Protein AF-A0A1N7PST8-F1 (afdb_monomer_lite)

InterPro domains:
  IPR010985 Ribbon-helix-helix [SSF47598] (33-75)

Secondary structure (DSSP, 8-state):
--PPP----TTPPPS-GGGG-----PPP--GGGGG---------HHHHHHHHHHHHHTTS-HHHHHHHHHHHHSPPPPTT---

pLDDT: mean 78.24, std 18.13, range [39.91, 98.62]

Sequence (83 aa):
MSAHPIRRRFAARPADPESWIKAADAPPTDEAARFTARLTIDITPALRGRIKIVAFQRGITVADMLRDLLAREFPPTNDGDRP

Radius of gyration: 25.34 Å; chains: 1; bounding box: 34×35×93 Å

Organism: NCBI:txid80876

Structure (mmCIF, N/CA/C/O backbone):
data_AF-A0A1N7PST8-F1
#
_entry.id   AF-A0A1N7PST8-F1
#
loop_
_atom_site.group_PDB
_atom_site.id
_atom_site.type_symbol
_atom_site.label_atom_id
_atom_site.label_alt_id
_atom_site.label_comp_id
_atom_site.label_asym_id
_atom_site.label_entity_id
_atom_site.label_seq_id
_atom_site.pdbx_PDB_ins_code
_atom_site.Cartn_x
_atom_site.Cartn_y
_atom_site.Cartn_z
_atom_site.occupancy
_atom_site.B_iso_or_equiv
_atom_site.auth_seq_id
_atom_site.auth_comp_id
_atom_site.auth_asym_id
_atom_site.auth_atom_id
_atom_site.pdbx_PDB_model_num
ATOM 1 N N . MET A 1 1 ? 16.208 -23.396 61.258 1.00 42.41 1 MET A N 1
ATOM 2 C CA . MET A 1 1 ? 16.657 -22.247 60.441 1.00 42.41 1 MET A CA 1
ATOM 3 C C . MET A 1 1 ? 15.804 -22.220 59.180 1.00 42.41 1 MET A C 1
ATOM 5 O O . MET A 1 1 ? 15.992 -23.066 58.319 1.00 42.41 1 MET A O 1
ATOM 9 N N . SER A 1 2 ? 14.787 -21.357 59.122 1.00 39.91 2 SER A N 1
ATOM 10 C CA . SER A 1 2 ? 13.805 -21.360 58.026 1.00 39.91 2 SER A CA 1
ATOM 11 C C . SER A 1 2 ? 14.351 -20.649 56.788 1.00 39.91 2 SER A C 1
ATOM 13 O O . SER A 1 2 ? 14.556 -19.433 56.803 1.00 39.91 2 SER A O 1
ATOM 15 N N . ALA A 1 3 ? 14.572 -21.408 55.714 1.00 46.72 3 ALA A N 1
ATOM 16 C CA . ALA A 1 3 ? 14.943 -20.877 54.409 1.00 46.72 3 ALA A CA 1
ATOM 17 C C . ALA A 1 3 ? 13.750 -20.123 53.797 1.00 46.72 3 ALA A C 1
ATOM 19 O O . ALA A 1 3 ? 12.683 -20.695 53.582 1.00 46.72 3 ALA A O 1
ATOM 20 N N . HIS A 1 4 ? 13.922 -18.826 53.546 1.00 49.44 4 HIS A N 1
ATOM 21 C CA . HIS A 1 4 ? 12.908 -18.002 52.893 1.00 49.44 4 HIS A CA 1
ATOM 22 C C . HIS A 1 4 ? 13.040 -18.121 51.364 1.00 49.44 4 HIS A C 1
ATOM 24 O O . HIS A 1 4 ? 14.135 -17.907 50.840 1.00 49.44 4 HIS A O 1
ATOM 30 N N . PRO A 1 5 ? 11.957 -18.421 50.622 1.00 54.38 5 PRO A N 1
ATOM 31 C CA . PRO A 1 5 ? 12.006 -18.507 49.168 1.00 54.38 5 PRO A CA 1
ATOM 32 C C . PRO A 1 5 ? 12.229 -17.120 48.549 1.00 54.38 5 PRO A C 1
ATOM 34 O O . PRO A 1 5 ? 11.516 -16.158 48.851 1.00 54.38 5 PRO A O 1
ATOM 37 N N . ILE A 1 6 ? 13.222 -17.021 47.662 1.00 62.75 6 ILE A N 1
ATOM 38 C CA . ILE A 1 6 ? 13.556 -15.801 46.919 1.00 62.75 6 ILE A CA 1
ATOM 39 C C . ILE A 1 6 ? 12.388 -15.476 45.982 1.00 62.75 6 ILE A C 1
ATOM 41 O O . ILE A 1 6 ? 12.183 -16.123 44.956 1.00 62.75 6 ILE A O 1
ATOM 45 N N . ARG A 1 7 ? 11.594 -14.462 46.338 1.00 60.12 7 ARG A N 1
ATOM 46 C CA . ARG A 1 7 ? 10.506 -13.967 45.489 1.00 60.12 7 ARG A CA 1
ATOM 47 C C . ARG A 1 7 ? 11.103 -13.335 44.228 1.00 60.12 7 ARG A C 1
ATOM 49 O O . ARG A 1 7 ? 11.744 -12.286 44.303 1.00 60.12 7 ARG A O 1
ATOM 56 N N . ARG A 1 8 ? 10.868 -13.960 43.069 1.00 62.09 8 ARG A N 1
ATOM 57 C CA . ARG A 1 8 ? 11.103 -13.382 41.734 1.00 62.09 8 ARG A CA 1
ATOM 58 C C . ARG A 1 8 ? 10.363 -12.042 41.653 1.00 62.09 8 ARG A C 1
ATOM 60 O O . ARG A 1 8 ? 9.137 -12.006 41.611 1.00 62.09 8 ARG A O 1
ATOM 67 N N . ARG A 1 9 ? 11.104 -10.931 41.690 1.00 62.44 9 ARG A N 1
ATOM 68 C CA . ARG A 1 9 ? 10.544 -9.594 41.460 1.00 62.44 9 ARG A CA 1
ATOM 69 C C . ARG A 1 9 ? 10.134 -9.497 39.991 1.00 62.44 9 ARG A C 1
ATOM 71 O O . ARG A 1 9 ? 10.917 -9.851 39.117 1.00 62.44 9 ARG A O 1
ATOM 78 N N . PHE A 1 10 ? 8.944 -8.959 39.731 1.00 60.50 10 PHE A N 1
ATOM 79 C CA . PHE A 1 10 ? 8.395 -8.679 38.394 1.00 60.50 10 PHE A CA 1
ATOM 80 C C . PHE A 1 10 ? 9.275 -7.756 37.520 1.00 60.50 10 PHE A C 1
ATOM 82 O O . PHE A 1 10 ? 9.005 -7.598 36.337 1.00 60.50 10 PHE A O 1
ATOM 89 N N . ALA A 1 11 ? 10.344 -7.186 38.083 1.00 58.53 11 ALA A N 1
ATOM 90 C CA . ALA A 1 11 ? 11.359 -6.388 37.397 1.00 58.53 11 ALA A CA 1
ATOM 91 C C . ALA A 1 11 ? 12.768 -7.007 37.531 1.00 58.53 11 ALA A C 1
ATOM 93 O O . ALA A 1 11 ? 13.751 -6.300 37.751 1.00 58.53 11 ALA A O 1
ATOM 94 N N . ALA A 1 12 ? 12.887 -8.337 37.484 1.00 64.38 12 ALA A N 1
ATOM 95 C CA . ALA A 1 12 ? 14.194 -8.979 37.370 1.00 64.38 12 ALA A CA 1
ATOM 96 C C . ALA A 1 12 ? 14.788 -8.647 35.992 1.00 64.38 12 ALA A C 1
ATOM 98 O O . ALA A 1 12 ? 14.179 -8.951 34.967 1.00 64.38 12 ALA A O 1
ATOM 99 N N . ARG A 1 13 ? 15.968 -8.011 35.969 1.00 57.84 13 ARG A N 1
ATOM 100 C CA . ARG A 1 13 ? 16.740 -7.792 34.738 1.00 57.84 13 ARG A CA 1
ATOM 101 C C . ARG A 1 13 ? 16.944 -9.161 34.062 1.00 57.84 13 ARG A C 1
ATOM 103 O O . ARG A 1 13 ? 17.463 -10.054 34.736 1.00 57.84 13 ARG A O 1
ATOM 110 N N . PRO A 1 14 ? 16.525 -9.352 32.796 1.00 66.81 14 PRO A N 1
ATOM 111 C CA . PRO A 1 14 ? 16.739 -10.611 32.093 1.00 66.81 14 PRO A CA 1
ATOM 112 C C . PRO A 1 14 ? 18.232 -10.936 32.097 1.00 66.81 14 PRO A C 1
ATOM 114 O O . PRO A 1 14 ? 19.048 -10.079 31.765 1.00 66.81 14 PRO A O 1
ATOM 117 N N . ALA A 1 15 ? 18.580 -12.133 32.563 1.00 63.50 15 ALA A N 1
ATOM 118 C CA . ALA A 1 15 ? 19.956 -12.481 32.910 1.00 63.50 15 ALA A CA 1
ATOM 119 C C . ALA A 1 15 ? 20.824 -12.866 31.701 1.00 63.50 15 ALA A C 1
ATOM 121 O O . ALA A 1 15 ? 22.018 -13.076 31.881 1.00 63.50 15 ALA A O 1
ATOM 122 N N . ASP A 1 16 ? 20.254 -12.951 30.496 1.00 67.50 16 ASP A N 1
ATOM 123 C CA . ASP A 1 16 ? 20.982 -13.417 29.318 1.00 67.50 16 ASP A CA 1
ATOM 124 C C . ASP A 1 16 ? 20.301 -12.970 28.004 1.00 67.50 16 ASP A C 1
ATOM 126 O O . ASP A 1 16 ? 19.127 -13.305 27.799 1.00 67.50 16 ASP A O 1
ATOM 130 N N . PRO A 1 17 ? 20.982 -12.219 27.115 1.00 64.00 17 PRO A N 1
ATOM 131 C CA . PRO A 1 17 ? 20.478 -11.869 25.785 1.00 64.00 17 PRO A CA 1
ATOM 132 C C . PRO A 1 17 ? 20.119 -13.087 24.922 1.00 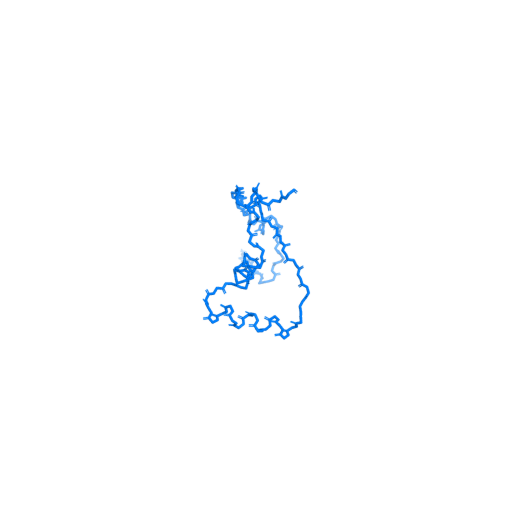64.00 17 PRO A C 1
ATOM 134 O O . PRO A 1 17 ? 19.154 -13.016 24.162 1.00 64.00 17 PRO A O 1
ATOM 137 N N . GLU A 1 18 ? 20.816 -14.216 25.084 1.00 66.75 18 GLU A N 1
ATOM 138 C CA . GLU A 1 18 ? 20.547 -15.446 24.320 1.00 66.75 18 GLU A CA 1
ATOM 139 C C . GLU A 1 18 ? 19.162 -16.028 24.630 1.00 66.75 18 GLU A C 1
ATOM 141 O O . GLU A 1 18 ? 18.516 -16.614 23.765 1.00 66.75 18 GLU A O 1
ATOM 146 N N . SER A 1 19 ? 18.617 -15.766 25.824 1.00 66.38 19 SER A N 1
ATOM 147 C CA . SER A 1 19 ? 17.248 -16.178 26.174 1.00 66.38 19 SER A CA 1
ATOM 148 C C . SER A 1 19 ? 16.150 -15.438 25.389 1.00 66.38 19 SER A C 1
ATOM 150 O O . SER A 1 19 ? 15.000 -15.880 25.379 1.00 66.38 19 SER A O 1
ATOM 152 N N . TRP A 1 20 ? 16.491 -14.326 24.725 1.00 64.31 20 TRP A N 1
ATOM 153 C CA . TRP A 1 20 ? 15.591 -13.547 23.862 1.00 64.31 20 TRP A CA 1
ATOM 154 C C . TRP A 1 20 ? 15.765 -13.883 22.383 1.00 64.31 20 TRP A C 1
ATOM 156 O O . TRP A 1 20 ? 14.885 -13.572 21.576 1.00 64.31 20 TRP A O 1
ATOM 166 N N . ILE A 1 21 ? 16.875 -14.526 22.018 1.00 70.25 21 ILE A N 1
ATOM 167 C CA . ILE A 1 21 ? 17.139 -14.946 20.649 1.00 70.25 21 ILE A CA 1
ATOM 168 C C . ILE A 1 21 ? 16.381 -16.252 20.423 1.00 70.25 21 ILE A C 1
ATOM 170 O O . ILE A 1 21 ? 16.903 -17.362 20.481 1.00 70.25 21 ILE A O 1
ATOM 174 N N . LYS A 1 22 ? 15.084 -16.119 20.141 1.00 66.06 22 LYS A N 1
ATOM 175 C CA . LYS A 1 22 ? 14.356 -17.173 19.447 1.00 66.06 22 LYS A CA 1
ATOM 176 C C . LYS A 1 22 ? 14.914 -17.187 18.029 1.00 66.06 22 LYS A C 1
ATOM 178 O O . LYS A 1 22 ? 14.539 -16.330 17.233 1.00 66.06 22 LYS A O 1
ATOM 183 N N . ALA A 1 23 ? 15.844 -18.099 17.747 1.00 61.31 23 ALA A N 1
ATOM 184 C CA . ALA A 1 23 ? 16.299 -18.363 16.390 1.00 61.31 23 ALA A CA 1
ATOM 185 C C . ALA A 1 23 ? 15.052 -18.633 15.540 1.00 61.31 23 ALA A C 1
ATOM 187 O O . ALA A 1 23 ? 14.401 -19.669 15.674 1.00 61.31 23 ALA A O 1
ATOM 188 N N . ALA A 1 24 ? 14.640 -17.642 14.753 1.00 61.53 24 ALA A N 1
ATOM 189 C CA . ALA A 1 24 ? 13.687 -17.887 13.696 1.00 61.53 24 ALA A CA 1
ATOM 190 C C . ALA A 1 24 ? 14.423 -18.811 12.729 1.00 61.53 24 ALA A C 1
ATOM 192 O O . ALA A 1 24 ? 15.502 -18.440 12.261 1.00 61.53 24 ALA A O 1
ATOM 193 N N . ASP A 1 25 ? 13.884 -20.011 12.495 1.00 62.31 25 ASP A N 1
ATOM 194 C CA . ASP A 1 25 ? 14.346 -20.859 11.398 1.00 62.31 25 ASP A CA 1
ATOM 195 C C . ASP A 1 25 ? 14.529 -19.967 10.172 1.00 62.31 25 ASP A C 1
ATOM 197 O O . ASP A 1 25 ? 13.632 -19.185 9.830 1.00 62.31 25 ASP A O 1
ATOM 201 N N . ALA A 1 26 ? 15.724 -20.016 9.578 1.00 61.16 26 ALA A N 1
ATOM 202 C CA . ALA A 1 26 ? 16.025 -19.231 8.395 1.00 61.16 26 ALA A CA 1
ATOM 203 C C . ALA A 1 26 ? 14.925 -19.530 7.367 1.00 61.16 26 ALA A C 1
ATOM 205 O O . ALA A 1 26 ? 14.729 -20.704 7.031 1.00 61.16 26 ALA A O 1
ATOM 206 N N . PRO A 1 27 ? 14.157 -18.520 6.912 1.00 62.00 27 PRO A N 1
ATOM 207 C CA . PRO A 1 27 ? 13.082 -18.781 5.978 1.00 62.00 27 PRO A CA 1
ATOM 208 C C . PRO A 1 27 ? 13.682 -19.453 4.737 1.00 62.00 27 PRO A C 1
ATOM 210 O O . PRO A 1 27 ? 14.795 -19.088 4.333 1.00 62.00 27 PRO A O 1
ATOM 213 N N . PRO A 1 28 ? 12.989 -20.444 4.148 1.00 61.06 28 PRO A N 1
ATOM 214 C CA . PRO A 1 28 ? 13.453 -21.075 2.922 1.00 61.06 28 PRO A CA 1
ATOM 215 C C . PRO A 1 28 ? 13.783 -19.978 1.911 1.00 61.06 28 PRO A C 1
ATOM 217 O O . PRO A 1 28 ? 13.064 -18.982 1.814 1.00 61.06 28 PRO A O 1
ATOM 220 N N . THR A 1 29 ? 14.906 -20.129 1.205 1.00 60.16 29 THR A N 1
ATOM 221 C CA . THR A 1 29 ? 15.279 -19.211 0.125 1.00 60.16 29 THR A CA 1
ATOM 222 C C . THR A 1 29 ? 14.218 -19.333 -0.959 1.00 60.16 29 THR A C 1
ATOM 224 O O . THR A 1 29 ? 14.280 -20.224 -1.801 1.00 60.16 29 THR A O 1
ATOM 227 N N . ASP A 1 30 ? 13.206 -18.480 -0.876 1.00 64.50 30 ASP A N 1
ATOM 228 C CA . ASP A 1 30 ? 12.117 -18.424 -1.830 1.00 64.50 30 ASP A CA 1
ATOM 229 C C . ASP A 1 30 ? 12.708 -17.921 -3.147 1.00 64.50 30 ASP A C 1
ATOM 231 O O . ASP A 1 30 ? 13.195 -16.794 -3.240 1.00 64.50 30 ASP A O 1
ATOM 235 N N . GLU A 1 31 ? 12.762 -18.777 -4.163 1.00 62.31 31 GLU A N 1
ATOM 236 C CA . GLU A 1 31 ? 13.304 -18.420 -5.473 1.00 62.31 31 GLU A CA 1
ATOM 237 C C . GLU A 1 31 ? 12.517 -17.254 -6.095 1.00 62.31 31 GLU A C 1
ATOM 239 O O . GLU A 1 31 ? 13.096 -16.423 -6.797 1.00 62.31 31 GLU A O 1
ATOM 244 N N . ALA A 1 32 ? 11.238 -17.103 -5.719 1.00 61.31 32 ALA A N 1
ATOM 245 C CA . ALA A 1 32 ? 10.419 -15.942 -6.051 1.00 61.31 32 ALA A CA 1
ATOM 246 C C . ALA A 1 32 ? 10.957 -14.639 -5.434 1.00 61.31 32 ALA A C 1
ATOM 248 O O . ALA A 1 32 ? 10.821 -13.575 -6.038 1.00 61.31 32 ALA A O 1
ATOM 249 N N . ALA A 1 33 ? 11.641 -14.697 -4.285 1.00 60.94 33 ALA A N 1
ATOM 250 C CA . ALA A 1 33 ? 12.259 -13.519 -3.681 1.00 60.94 33 ALA A CA 1
ATOM 251 C C . ALA A 1 33 ? 13.383 -12.935 -4.554 1.00 60.94 33 ALA A C 1
ATOM 253 O O . ALA A 1 33 ? 13.620 -11.727 -4.482 1.00 60.94 33 ALA A O 1
ATOM 254 N N . ARG A 1 34 ? 14.030 -13.738 -5.423 1.00 67.62 34 ARG A N 1
ATOM 255 C CA . ARG A 1 34 ? 15.126 -13.275 -6.301 1.00 67.62 34 ARG A CA 1
ATOM 256 C C . ARG A 1 34 ? 14.693 -12.195 -7.296 1.00 67.62 34 ARG A C 1
ATOM 258 O O . ARG A 1 34 ? 15.533 -11.403 -7.709 1.00 67.62 34 ARG A O 1
ATOM 265 N N . PHE A 1 35 ? 13.408 -12.135 -7.653 1.00 76.75 35 PHE A N 1
ATOM 266 C CA . PHE A 1 35 ? 12.866 -11.166 -8.616 1.00 76.75 35 PHE A CA 1
ATOM 267 C C . PHE A 1 35 ? 12.027 -10.056 -7.962 1.00 76.75 35 PHE A C 1
ATOM 269 O O . PHE A 1 35 ? 11.306 -9.335 -8.648 1.00 76.75 35 PHE A O 1
ATOM 276 N N . THR A 1 36 ? 12.098 -9.901 -6.635 1.00 84.31 36 THR A N 1
ATOM 277 C CA . THR A 1 36 ? 11.319 -8.889 -5.902 1.00 84.31 36 THR A CA 1
ATOM 278 C C . THR A 1 36 ? 12.218 -7.808 -5.307 1.00 84.31 36 THR A C 1
ATOM 280 O O . THR A 1 36 ? 13.312 -8.085 -4.823 1.00 84.31 36 THR A O 1
ATOM 283 N N . ALA A 1 37 ? 11.744 -6.560 -5.310 1.00 89.31 37 ALA A N 1
ATOM 284 C CA . ALA A 1 37 ? 12.422 -5.421 -4.692 1.00 89.31 37 ALA A CA 1
ATOM 285 C C . ALA A 1 37 ? 11.465 -4.666 -3.755 1.00 89.31 37 ALA A C 1
ATOM 287 O O . ALA A 1 37 ? 10.257 -4.603 -3.995 1.00 89.31 37 ALA A O 1
ATOM 288 N N . ARG A 1 38 ? 11.994 -4.072 -2.675 1.00 92.12 38 ARG A N 1
ATOM 289 C CA . ARG A 1 38 ? 11.204 -3.231 -1.761 1.00 92.12 38 ARG A CA 1
ATOM 290 C C . ARG A 1 38 ? 11.079 -1.820 -2.332 1.00 92.12 38 ARG A C 1
ATOM 292 O O . ARG A 1 38 ? 12.080 -1.132 -2.495 1.00 92.12 38 ARG A O 1
ATOM 299 N N . LEU A 1 39 ? 9.845 -1.379 -2.560 1.00 92.94 39 LEU A N 1
ATOM 300 C CA . LEU A 1 39 ? 9.533 -0.008 -2.955 1.00 92.94 39 LEU A CA 1
ATOM 301 C C . LEU A 1 39 ? 9.215 0.844 -1.717 1.00 92.94 39 LEU A C 1
ATOM 303 O O . LEU A 1 39 ? 8.235 0.585 -1.017 1.00 92.94 39 LEU A O 1
ATOM 307 N N . THR A 1 40 ? 10.026 1.873 -1.476 1.00 95.81 40 THR A N 1
ATOM 308 C CA . THR A 1 40 ? 9.774 2.913 -0.468 1.00 95.81 40 THR A CA 1
ATOM 309 C C . THR A 1 40 ? 9.456 4.213 -1.196 1.00 95.81 40 THR A C 1
ATOM 311 O O . THR A 1 40 ? 10.239 4.640 -2.039 1.00 95.81 40 THR A O 1
ATOM 314 N N . ILE A 1 41 ? 8.311 4.826 -0.894 1.00 95.50 41 ILE A N 1
ATOM 315 C CA . ILE A 1 41 ? 7.850 6.066 -1.532 1.00 95.50 41 ILE A CA 1
ATOM 316 C C . ILE A 1 41 ? 7.339 7.048 -0.487 1.00 95.50 41 ILE A C 1
ATOM 318 O O . ILE A 1 41 ? 6.676 6.653 0.476 1.00 95.50 41 ILE A O 1
ATOM 322 N N . ASP A 1 42 ? 7.580 8.330 -0.734 1.00 97.94 42 ASP A N 1
ATOM 323 C CA . ASP A 1 42 ? 6.954 9.408 0.015 1.00 97.94 42 ASP A CA 1
ATOM 324 C C . ASP A 1 42 ? 5.620 9.776 -0.633 1.00 97.94 42 ASP A C 1
ATOM 326 O O . ASP A 1 42 ? 5.532 10.079 -1.823 1.00 97.94 42 ASP A O 1
ATOM 330 N N . ILE A 1 43 ? 4.556 9.746 0.163 1.00 97.25 43 ILE A N 1
ATOM 331 C CA . ILE A 1 43 ? 3.211 10.147 -0.250 1.00 97.25 43 ILE A CA 1
ATOM 332 C C . ILE A 1 43 ? 2.576 11.005 0.836 1.00 97.25 43 ILE A C 1
ATOM 334 O O . ILE A 1 43 ? 2.898 10.884 2.019 1.00 97.25 43 ILE A O 1
ATOM 338 N N . THR A 1 44 ? 1.615 11.847 0.457 1.00 98.62 44 THR 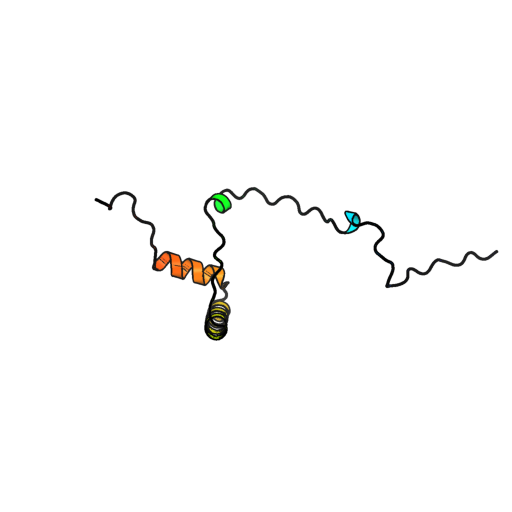A N 1
ATOM 339 C CA . THR A 1 44 ? 0.892 12.6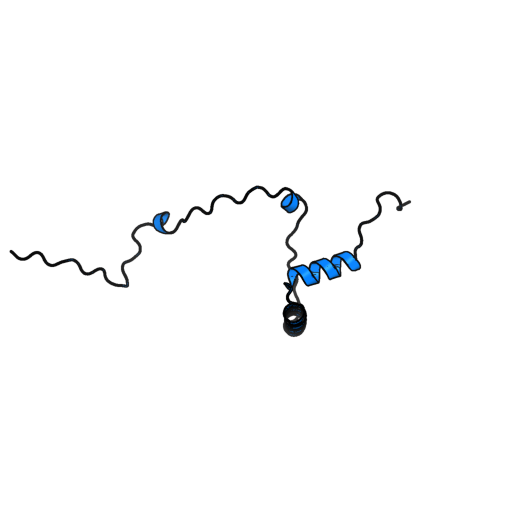49 1.448 1.00 98.62 44 THR A CA 1
ATOM 340 C C . THR A 1 44 ? 0.110 11.748 2.416 1.00 98.62 44 THR A C 1
ATOM 342 O O . THR A 1 44 ? -0.427 10.709 2.003 1.00 98.62 44 THR A O 1
ATOM 345 N N . PRO A 1 45 ? -0.049 12.145 3.694 1.00 98.56 45 PRO A N 1
ATOM 346 C CA . PRO A 1 45 ? -0.858 11.387 4.651 1.00 98.56 45 PRO A CA 1
ATOM 347 C C . PRO A 1 45 ? -2.297 11.159 4.168 1.00 98.56 45 PRO A C 1
ATOM 349 O O . PRO A 1 45 ? -2.857 10.079 4.362 1.00 98.56 45 PRO A O 1
ATOM 352 N N . ALA A 1 46 ? -2.876 12.145 3.475 1.00 98.50 46 ALA A N 1
ATOM 353 C CA . ALA A 1 46 ? -4.214 12.054 2.897 1.00 98.50 46 ALA A CA 1
ATOM 354 C C . ALA A 1 46 ? -4.305 10.992 1.788 1.00 98.50 46 ALA A C 1
ATOM 356 O O . ALA A 1 46 ? -5.275 10.232 1.729 1.00 98.50 46 ALA A O 1
ATOM 357 N N . LEU A 1 47 ? -3.297 10.899 0.914 1.00 98.31 47 LEU A N 1
ATOM 358 C CA . LEU A 1 47 ? -3.242 9.851 -0.106 1.00 98.31 47 LEU A CA 1
ATOM 359 C C . LEU A 1 47 ? -3.062 8.469 0.533 1.00 98.31 47 LEU A C 1
ATOM 361 O O . LEU A 1 47 ? -3.813 7.551 0.207 1.00 98.31 47 LEU A O 1
ATOM 365 N N . ARG A 1 48 ? -2.156 8.342 1.511 1.00 97.81 48 ARG A N 1
ATOM 366 C CA . ARG A 1 48 ? -1.976 7.101 2.280 1.00 97.81 48 ARG A CA 1
ATOM 367 C C . ARG A 1 48 ? -3.282 6.638 2.930 1.00 97.81 48 ARG A C 1
ATOM 369 O O . ARG A 1 48 ? -3.600 5.451 2.887 1.00 97.81 48 ARG A O 1
ATOM 376 N N . GLY A 1 49 ? -4.042 7.568 3.513 1.00 98.25 49 GLY A N 1
ATOM 377 C CA . GLY A 1 49 ? -5.348 7.298 4.114 1.00 98.25 49 GLY A CA 1
ATOM 378 C C . GLY A 1 49 ? -6.347 6.727 3.108 1.00 98.25 49 GLY A C 1
ATOM 379 O O . GLY A 1 49 ? -6.919 5.666 3.354 1.00 98.25 49 GLY A O 1
ATOM 380 N N . ARG A 1 50 ? -6.498 7.371 1.942 1.00 98.31 50 ARG A N 1
ATOM 381 C CA . ARG A 1 50 ? -7.391 6.897 0.868 1.00 98.31 50 ARG A CA 1
ATOM 382 C C . ARG A 1 50 ? -7.009 5.503 0.366 1.00 98.31 50 ARG A C 1
ATOM 384 O O . ARG A 1 50 ? -7.873 4.637 0.279 1.00 98.31 50 ARG A O 1
ATOM 391 N N . ILE A 1 51 ? -5.721 5.264 0.116 1.00 97.69 51 ILE A N 1
ATOM 392 C CA . ILE A 1 51 ? -5.194 3.955 -0.3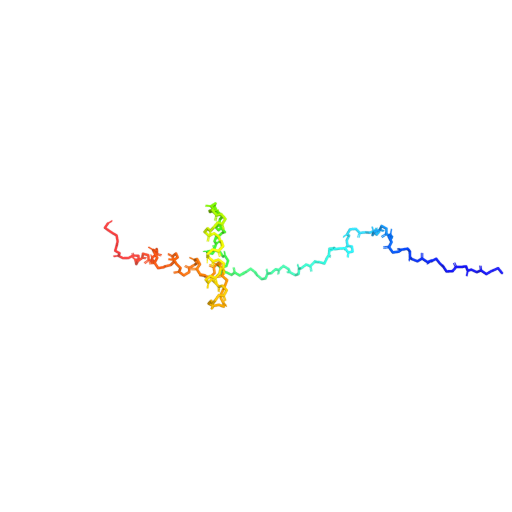05 1.00 97.69 51 ILE A CA 1
ATOM 393 C C . ILE A 1 51 ? -5.546 2.874 0.726 1.00 97.69 51 ILE A C 1
ATOM 395 O O . ILE A 1 51 ? -6.041 1.809 0.363 1.00 97.69 51 ILE A O 1
ATOM 399 N N . LYS A 1 52 ? -5.343 3.153 2.020 1.00 97.81 52 LYS A N 1
ATOM 400 C CA . LYS A 1 52 ? -5.647 2.202 3.097 1.00 97.81 52 LYS A CA 1
ATOM 401 C C . LYS A 1 52 ? -7.139 1.866 3.171 1.00 97.81 52 LYS A C 1
ATOM 403 O O . LYS A 1 52 ? -7.475 0.700 3.349 1.00 97.81 52 LYS A O 1
ATOM 408 N N . ILE A 1 53 ? -8.015 2.865 3.037 1.00 98.38 53 ILE A N 1
ATOM 409 C CA . ILE A 1 53 ? -9.473 2.664 3.061 1.00 98.38 53 ILE A CA 1
ATOM 410 C C . ILE A 1 53 ? -9.899 1.740 1.918 1.00 98.38 53 ILE A C 1
ATOM 412 O O . ILE A 1 53 ? -10.597 0.761 2.162 1.00 98.38 53 ILE A O 1
ATOM 416 N N . VAL A 1 54 ? -9.436 2.009 0.693 1.00 98.12 54 VAL A N 1
ATOM 417 C CA . VAL A 1 54 ? -9.796 1.201 -0.482 1.00 98.12 54 VAL A CA 1
ATOM 418 C C . VAL A 1 54 ? -9.263 -0.227 -0.360 1.00 98.12 54 VAL A C 1
ATOM 420 O O . VAL A 1 54 ? -9.997 -1.174 -0.631 1.00 98.12 54 VAL A O 1
ATOM 423 N N . ALA A 1 55 ? -8.017 -0.402 0.091 1.00 97.94 55 ALA A N 1
ATOM 424 C CA . ALA A 1 55 ? -7.442 -1.728 0.315 1.00 97.94 55 ALA A CA 1
ATOM 425 C C . ALA A 1 55 ? -8.253 -2.526 1.353 1.00 97.94 55 ALA A C 1
ATOM 427 O O . ALA A 1 55 ? -8.611 -3.676 1.105 1.00 97.94 55 ALA A O 1
ATOM 428 N N . PHE A 1 56 ? -8.636 -1.883 2.464 1.00 98.00 56 PHE A N 1
ATOM 429 C CA . PHE A 1 56 ? -9.465 -2.497 3.503 1.00 98.00 56 PHE A CA 1
ATOM 430 C C . PHE A 1 56 ? -10.852 -2.895 2.986 1.00 98.00 56 PHE A C 1
ATOM 432 O O . PHE A 1 56 ? -11.286 -4.018 3.214 1.00 98.00 56 PHE A O 1
ATOM 439 N N . GLN A 1 57 ? -11.524 -2.011 2.241 1.00 98.12 57 GLN A N 1
ATOM 440 C CA . GLN A 1 57 ? -12.825 -2.304 1.625 1.00 98.12 57 GLN A CA 1
ATOM 441 C C . GLN A 1 57 ? -12.765 -3.486 0.649 1.00 98.12 57 GLN A C 1
ATOM 443 O O . GLN A 1 57 ? -13.741 -4.215 0.512 1.00 98.12 57 GLN A O 1
ATOM 448 N N . ARG A 1 58 ? -11.623 -3.682 -0.020 1.00 96.56 58 ARG A N 1
ATOM 449 C CA . ARG A 1 58 ? -11.376 -4.795 -0.949 1.00 96.56 58 ARG A CA 1
ATOM 450 C C . ARG A 1 58 ? -10.856 -6.066 -0.268 1.00 96.56 58 ARG A C 1
ATOM 452 O O . ARG A 1 58 ? -10.704 -7.073 -0.947 1.00 96.56 58 ARG A O 1
ATOM 459 N N . GLY A 1 59 ? -10.561 -6.030 1.034 1.00 97.62 59 GLY A N 1
ATOM 460 C CA . GLY A 1 59 ? -10.015 -7.174 1.771 1.00 97.62 59 GLY A CA 1
ATOM 461 C C . GLY A 1 59 ? -8.591 -7.578 1.367 1.00 97.62 59 GLY A C 1
ATOM 462 O O . GLY A 1 59 ? -8.193 -8.709 1.623 1.00 97.62 59 GLY A O 1
ATOM 463 N N . ILE A 1 60 ? -7.823 -6.677 0.744 1.00 97.81 60 ILE A N 1
ATOM 464 C CA . ILE A 1 60 ? -6.445 -6.931 0.284 1.00 97.81 60 ILE A CA 1
ATOM 465 C C . ILE A 1 60 ? -5.455 -5.993 0.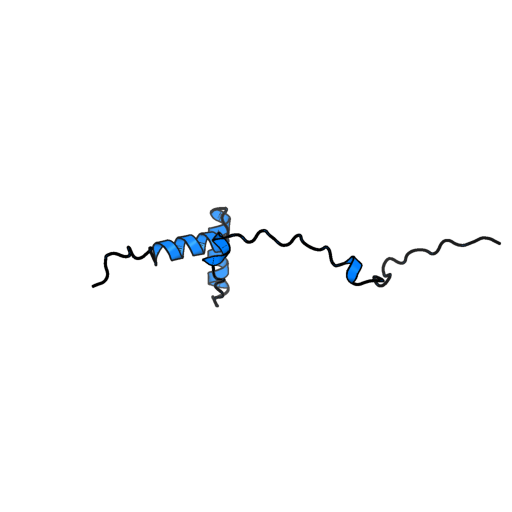975 1.00 97.81 60 ILE A C 1
ATOM 467 O O . ILE A 1 60 ? -5.837 -4.969 1.550 1.00 97.81 60 ILE A O 1
ATOM 471 N N . THR A 1 61 ? -4.158 -6.305 0.919 1.00 97.69 61 THR A N 1
ATOM 472 C CA . THR A 1 61 ? -3.152 -5.392 1.470 1.00 97.69 61 THR A CA 1
ATOM 473 C C . THR A 1 61 ? -2.916 -4.201 0.541 1.00 97.69 61 THR A C 1
ATOM 475 O O . THR A 1 61 ? -3.141 -4.254 -0.669 1.00 97.69 61 THR A O 1
ATOM 478 N N . VAL A 1 62 ? -2.394 -3.106 1.101 1.00 97.19 62 VAL A N 1
ATOM 479 C CA . VAL A 1 62 ? -1.938 -1.958 0.302 1.00 97.19 62 VAL A CA 1
ATOM 480 C C . VAL A 1 62 ? -0.869 -2.381 -0.710 1.00 97.19 62 VAL A C 1
ATOM 482 O O . VAL A 1 62 ? -0.869 -1.884 -1.832 1.00 97.19 62 VAL A O 1
ATOM 485 N N . ALA A 1 63 ? 0.016 -3.308 -0.332 1.00 96.62 63 ALA A N 1
ATOM 486 C CA . ALA A 1 63 ? 1.065 -3.801 -1.215 1.00 96.62 63 ALA A CA 1
ATOM 487 C C . ALA A 1 63 ? 0.491 -4.579 -2.407 1.00 96.62 63 ALA A C 1
ATOM 489 O O . ALA A 1 63 ? 0.953 -4.370 -3.523 1.00 96.62 63 ALA A O 1
ATOM 490 N N . ASP A 1 64 ? -0.531 -5.414 -2.194 1.00 96.69 64 ASP A N 1
ATOM 491 C CA . ASP A 1 64 ? -1.199 -6.143 -3.283 1.00 96.69 64 ASP A CA 1
ATOM 492 C C . ASP A 1 64 ? -1.886 -5.177 -4.243 1.00 96.69 64 ASP A C 1
ATOM 494 O O . ASP A 1 64 ? -1.666 -5.227 -5.449 1.00 96.69 64 ASP A O 1
ATOM 498 N N . MET A 1 65 ? -2.631 -4.213 -3.701 1.00 97.00 65 MET A N 1
ATOM 499 C CA . MET A 1 65 ? -3.312 -3.213 -4.517 1.00 97.00 65 MET A CA 1
ATOM 500 C C . MET A 1 65 ? -2.335 -2.381 -5.361 1.00 97.00 65 MET A C 1
ATOM 502 O O . MET A 1 65 ? -2.623 -2.087 -6.522 1.00 97.00 65 MET A O 1
ATOM 506 N N . LEU A 1 66 ? -1.193 -1.987 -4.784 1.00 96.50 66 LEU A N 1
ATOM 507 C CA . LEU A 1 66 ? -0.151 -1.256 -5.505 1.00 96.50 66 LEU A CA 1
ATOM 508 C C . LEU A 1 66 ? 0.545 -2.139 -6.543 1.00 96.50 66 LEU A C 1
ATOM 510 O O . LEU A 1 66 ? 0.803 -1.655 -7.639 1.00 96.50 66 LEU A O 1
ATOM 514 N N . ARG A 1 67 ? 0.801 -3.419 -6.243 1.00 94.56 67 ARG A N 1
ATOM 515 C CA . ARG A 1 67 ? 1.347 -4.371 -7.221 1.00 94.56 67 ARG A CA 1
ATOM 516 C C . ARG A 1 67 ? 0.421 -4.522 -8.425 1.00 94.56 67 ARG A C 1
ATOM 518 O O . ARG A 1 67 ? 0.893 -4.387 -9.548 1.00 94.56 67 ARG A O 1
ATOM 525 N N . ASP A 1 68 ? -0.884 -4.684 -8.212 1.00 94.81 68 ASP A N 1
ATOM 526 C CA . ASP A 1 68 ? -1.830 -4.797 -9.326 1.00 94.81 68 ASP A CA 1
ATOM 527 C C . ASP A 1 68 ? -1.955 -3.494 -10.131 1.00 94.81 68 ASP A C 1
ATOM 529 O O . ASP A 1 68 ? -2.175 -3.523 -11.340 1.00 94.81 68 ASP A O 1
ATOM 533 N N . LEU A 1 69 ? -1.880 -2.334 -9.467 1.00 95.62 69 LEU A N 1
ATOM 534 C CA . LEU A 1 69 ? -1.876 -1.034 -10.144 1.00 95.62 69 LEU A CA 1
ATOM 535 C C . LEU A 1 69 ? -0.632 -0.886 -11.025 1.00 95.62 69 LEU A C 1
ATOM 537 O O . LEU A 1 69 ? -0.757 -0.530 -12.191 1.00 95.62 69 LEU A O 1
ATOM 541 N N . LEU A 1 70 ? 0.545 -1.199 -10.483 1.00 94.88 70 LEU A N 1
ATOM 542 C CA . LEU A 1 70 ? 1.809 -1.101 -11.209 1.00 94.88 70 LEU A CA 1
ATOM 543 C C . LEU A 1 70 ? 1.885 -2.105 -12.362 1.00 94.88 70 LEU A C 1
ATOM 545 O O . LEU A 1 70 ? 2.341 -1.735 -13.432 1.00 94.88 70 LEU A O 1
ATOM 549 N N . ALA A 1 71 ? 1.388 -3.333 -12.193 1.00 93.25 71 ALA A N 1
ATOM 550 C CA . ALA A 1 71 ? 1.361 -4.329 -13.266 1.00 93.25 71 ALA A CA 1
ATOM 551 C C . ALA A 1 71 ? 0.456 -3.918 -14.443 1.00 93.25 71 ALA A C 1
ATOM 553 O O . ALA A 1 71 ? 0.719 -4.288 -15.584 1.00 93.25 71 ALA A O 1
ATOM 554 N N . ARG A 1 72 ? -0.611 -3.152 -14.170 1.00 95.00 72 ARG A N 1
ATOM 555 C CA . ARG A 1 72 ? -1.490 -2.591 -15.208 1.00 95.00 72 ARG A CA 1
ATOM 556 C C . ARG A 1 72 ? -0.840 -1.437 -15.967 1.00 95.00 72 ARG A C 1
ATOM 558 O O . ARG A 1 72 ? -1.033 -1.342 -17.171 1.00 95.00 72 ARG A O 1
ATOM 565 N N . GLU A 1 73 ? -0.101 -0.582 -15.266 1.00 95.44 73 GLU A N 1
ATOM 566 C CA . GLU A 1 73 ? 0.579 0.575 -15.864 1.00 95.44 73 GLU A CA 1
ATOM 567 C C . GLU A 1 73 ? 1.868 0.178 -16.602 1.00 95.44 73 GLU A C 1
ATOM 569 O O . GLU A 1 73 ? 2.213 0.749 -17.631 1.00 95.44 73 GLU A O 1
ATOM 574 N N . PHE A 1 74 ? 2.564 -0.839 -16.092 1.00 92.31 74 PHE A N 1
ATOM 575 C CA . PHE A 1 74 ? 3.815 -1.363 -16.630 1.00 92.31 74 PHE A CA 1
ATOM 576 C C . PHE A 1 74 ? 3.647 -2.851 -16.965 1.00 92.31 74 PHE A C 1
ATOM 578 O O . PHE A 1 74 ? 4.159 -3.708 -16.234 1.00 92.31 74 PHE A O 1
ATOM 585 N N . PRO A 1 75 ? 2.909 -3.188 -18.041 1.00 89.50 75 PRO A N 1
ATOM 586 C CA . PRO A 1 75 ? 2.793 -4.570 -18.477 1.00 89.50 75 PRO A CA 1
ATOM 587 C C . PRO A 1 75 ? 4.178 -5.123 -18.859 1.00 89.50 75 PRO A C 1
ATOM 589 O O . PRO A 1 75 ? 5.061 -4.354 -19.261 1.00 89.50 75 PRO A O 1
ATOM 592 N N . PRO A 1 76 ? 4.394 -6.448 -18.758 1.00 84.12 76 PRO A N 1
ATOM 593 C CA . PRO A 1 76 ? 5.629 -7.057 -19.229 1.00 84.12 76 PRO A CA 1
ATOM 594 C C . PRO A 1 76 ? 5.835 -6.684 -20.697 1.00 84.12 76 PRO A C 1
ATOM 596 O O . PRO A 1 76 ? 4.928 -6.814 -21.520 1.00 84.12 76 PRO A O 1
ATOM 599 N N . THR A 1 77 ? 7.024 -6.179 -21.021 1.00 75.81 77 THR A N 1
ATOM 600 C CA . THR A 1 77 ? 7.403 -6.003 -22.422 1.00 75.81 77 THR A CA 1
ATOM 601 C C . THR A 1 77 ? 7.457 -7.402 -23.019 1.00 75.81 77 THR A C 1
ATOM 603 O O . THR A 1 77 ? 8.210 -8.239 -22.530 1.00 75.81 77 THR A O 1
ATOM 606 N N . ASN A 1 78 ? 6.631 -7.690 -24.027 1.00 67.56 78 ASN A N 1
ATOM 607 C CA . ASN A 1 78 ? 6.858 -8.875 -24.843 1.00 67.56 78 ASN A CA 1
ATOM 608 C C . ASN A 1 78 ? 8.266 -8.712 -25.424 1.00 67.56 78 ASN A C 1
ATOM 610 O O . ASN A 1 78 ? 8.495 -7.764 -26.174 1.00 67.56 78 ASN A O 1
ATOM 614 N N 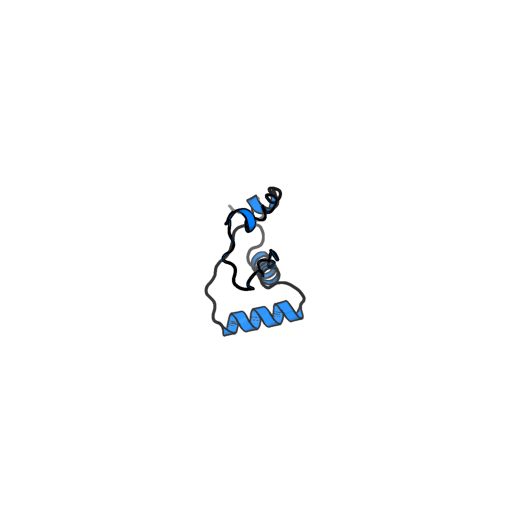. ASP A 1 79 ? 9.194 -9.604 -25.082 1.00 61.22 79 ASP A N 1
ATOM 615 C CA . ASP A 1 79 ? 10.607 -9.580 -25.504 1.00 61.22 79 ASP A CA 1
ATOM 616 C C . ASP A 1 79 ? 10.819 -9.659 -27.041 1.00 61.22 79 ASP A C 1
ATOM 618 O O . ASP A 1 79 ? 11.926 -9.905 -27.510 1.00 61.22 79 ASP A O 1
ATOM 622 N N . GLY A 1 80 ? 9.774 -9.456 -27.851 1.00 57.03 80 GLY A N 1
ATOM 623 C CA . GLY A 1 80 ? 9.795 -9.495 -29.312 1.00 57.03 80 GLY A CA 1
ATOM 624 C C . GLY A 1 80 ? 9.319 -8.224 -30.021 1.00 57.03 80 GLY A C 1
ATOM 625 O O . GLY A 1 80 ? 9.211 -8.264 -31.240 1.00 57.03 80 GLY A O 1
ATOM 626 N N . ASP A 1 81 ? 9.023 -7.126 -29.314 1.00 58.28 81 ASP A N 1
ATOM 627 C CA . ASP A 1 81 ? 8.584 -5.873 -29.959 1.00 58.28 81 ASP A CA 1
ATOM 628 C C . ASP A 1 81 ? 9.269 -4.632 -29.363 1.00 58.28 81 ASP A C 1
ATOM 630 O O . ASP A 1 81 ? 8.658 -3.747 -28.760 1.00 58.28 81 ASP A O 1
ATOM 634 N N . ARG A 1 82 ? 10.594 -4.577 -29.513 1.00 53.31 82 ARG A N 1
ATOM 635 C CA . ARG A 1 82 ? 11.325 -3.308 -29.608 1.00 53.31 82 ARG A CA 1
ATOM 636 C C . ARG A 1 82 ? 12.206 -3.362 -30.862 1.00 53.31 82 ARG A C 1
ATOM 638 O O . ARG A 1 82 ? 12.870 -4.384 -31.037 1.00 53.31 82 ARG A O 1
ATOM 645 N N . PRO A 1 83 ? 12.189 -2.325 -31.721 1.00 57.62 83 PRO A N 1
ATOM 646 C CA . PRO A 1 83 ? 13.077 -2.238 -32.879 1.00 57.62 83 PRO A CA 1
ATOM 647 C C . PRO A 1 83 ? 14.554 -2.147 -32.477 1.00 57.62 83 PRO A C 1
ATOM 649 O O . PRO A 1 83 ? 14.840 -1.659 -31.356 1.00 57.62 83 PRO A O 1
#

Foldseek 3Di:
DDDDDDDDDPPDDPPDPVVVPPPDDDPPPDPVVVPDDDDDDDDDPVVVVVLCVVCVVVVHDSVVVVVVVVCVVDPDDPPPDDD